Protein AF-A0A6M1MTC6-F1 (afdb_monomer)

Mean predicted aligned error: 3.26 Å

Solvent-accessible surface area (backbone atoms only — not comparable to full-atom values): 3433 Å² total; per-residue (Å²): 132,82,53,73,67,54,55,51,50,36,54,47,12,76,38,22,57,63,50,37,57,73,74,32,63,54,34,47,80,58,91,56,29,37,31,18,27,45,96,84,39,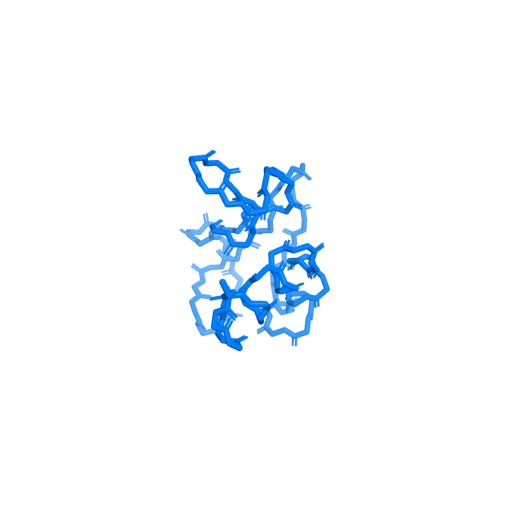42,67,55,76,78,31,67,33,25,50,54,56,48,65,62,69,90,68,16,14,56,74

Secondary structure (DSSP, 8-state):
---HHHHHHHHHHHTHHHHHHHH-TT-EEETTEEEES-TT--SSSSEEEE-SS-SSSTT-TT-

Sequence (63 aa):
MYSETEEVIRALAENAESVCRAYLPAGRREGSYWIVGDLQNNPGRSLFVRLTGPVSGPGAAGK

Radius of gyration: 12.01 Å; Cα contacts (8 Å, |Δi|>4): 107; chains: 1; bounding box: 33×22×28 Å

pLDDT: mean 93.88, std 6.62, range [59.81, 98.44]

Foldseek 3Di:
DDDPVLVVLLVCQQCVVVVCCVQQVLWDDDPQKTAADDNVNHRDGPDIFGNDDPSDDPSGGRD

Structure (mmCIF, N/CA/C/O backbone):
data_AF-A0A6M1MTC6-F1
#
_entry.id   AF-A0A6M1MTC6-F1
#
loop_
_atom_site.group_PDB
_atom_site.id
_atom_site.type_symbol
_atom_site.label_atom_id
_atom_site.label_alt_id
_atom_site.label_comp_id
_atom_site.label_asym_id
_atom_site.label_entity_id
_atom_site.label_seq_id
_atom_site.pdbx_PDB_ins_code
_atom_site.Cartn_x
_atom_site.Cartn_y
_atom_site.Cartn_z
_atom_site.occupancy
_atom_site.B_iso_or_equiv
_atom_site.auth_seq_id
_atom_site.auth_comp_id
_atom_site.auth_asym_id
_atom_site.auth_atom_id
_atom_site.pdbx_PDB_model_num
ATOM 1 N N . MET A 1 1 ? -21.125 5.206 15.776 1.00 59.81 1 MET A N 1
ATOM 2 C CA . MET A 1 1 ? -21.429 3.950 15.067 1.00 59.81 1 MET A CA 1
ATOM 3 C C . MET A 1 1 ? -20.618 4.021 13.790 1.00 59.81 1 MET A C 1
ATOM 5 O O . MET A 1 1 ? -20.941 4.863 12.965 1.00 59.81 1 MET A O 1
ATOM 9 N N . TYR A 1 2 ? -19.483 3.323 13.724 1.00 65.62 2 TYR A N 1
ATOM 10 C CA . TYR A 1 2 ? -18.658 3.330 12.513 1.00 65.62 2 TYR A CA 1
ATOM 11 C C . TYR A 1 2 ? -19.442 2.630 11.399 1.00 65.62 2 TYR A C 1
ATOM 13 O O . TYR A 1 2 ? -20.154 1.662 11.670 1.00 65.62 2 TYR A O 1
ATOM 21 N N . SER A 1 3 ? -19.394 3.172 10.187 1.00 86.06 3 SER A N 1
ATOM 22 C CA . SER A 1 3 ? -20.020 2.529 9.030 1.00 86.06 3 SER A CA 1
ATOM 23 C C . SER A 1 3 ? -19.257 1.251 8.676 1.00 86.06 3 SER A C 1
ATOM 25 O O . SER A 1 3 ? -18.050 1.176 8.891 1.00 86.06 3 SER A O 1
ATOM 27 N N . GLU A 1 4 ? -19.937 0.262 8.099 1.00 87.00 4 GLU A N 1
ATOM 28 C CA . GLU A 1 4 ? -19.328 -0.992 7.619 1.00 87.00 4 GLU A CA 1
ATOM 29 C C . GLU A 1 4 ? -18.058 -0.738 6.780 1.00 87.00 4 GLU A C 1
ATOM 31 O O . GLU A 1 4 ? -17.034 -1.403 6.936 1.00 87.00 4 GLU A O 1
ATOM 36 N N . THR A 1 5 ? -18.078 0.318 5.963 1.00 90.38 5 THR A N 1
ATOM 37 C CA . THR A 1 5 ? -16.933 0.776 5.170 1.00 90.38 5 THR A CA 1
ATOM 38 C C . THR A 1 5 ? -15.716 1.143 6.024 1.00 90.38 5 THR A C 1
ATOM 40 O O . THR A 1 5 ? -14.588 0.845 5.640 1.00 90.38 5 THR A O 1
ATOM 43 N N . GLU A 1 6 ? -15.904 1.783 7.179 1.00 89.25 6 GLU A N 1
ATOM 44 C CA . GLU A 1 6 ? -14.799 2.168 8.067 1.00 89.25 6 GLU A CA 1
ATOM 45 C C . GLU A 1 6 ? -14.148 0.948 8.726 1.00 89.25 6 GLU A C 1
ATOM 47 O O . GLU A 1 6 ? -12.925 0.917 8.875 1.00 89.25 6 GLU A O 1
ATOM 52 N N . GLU A 1 7 ? -14.930 -0.083 9.060 1.00 91.00 7 GLU A N 1
ATOM 53 C CA . GLU A 1 7 ? -14.387 -1.352 9.556 1.00 91.00 7 GLU A CA 1
ATOM 54 C C . GLU A 1 7 ? -13.583 -2.080 8.480 1.00 91.00 7 GLU A C 1
ATOM 56 O O . GLU A 1 7 ? -12.480 -2.557 8.760 1.00 91.00 7 GLU A O 1
ATOM 61 N N . VAL A 1 8 ? -14.075 -2.096 7.237 1.00 92.44 8 VAL A N 1
ATOM 62 C CA . VAL A 1 8 ? -13.343 -2.671 6.099 1.00 92.44 8 VAL A CA 1
ATOM 63 C C . VAL A 1 8 ? -12.040 -1.913 5.849 1.00 92.44 8 VAL A C 1
ATOM 65 O O . VAL A 1 8 ? -10.986 -2.533 5.709 1.00 92.44 8 VAL A O 1
ATOM 68 N N . ILE A 1 9 ? -12.074 -0.576 5.841 1.00 91.00 9 ILE A N 1
ATOM 69 C CA . ILE A 1 9 ? -10.869 0.247 5.668 1.00 91.00 9 ILE A CA 1
ATOM 70 C C . ILE A 1 9 ? -9.855 -0.049 6.776 1.00 91.00 9 ILE A C 1
ATOM 72 O O . ILE A 1 9 ? -8.673 -0.235 6.479 1.00 91.00 9 ILE A O 1
ATOM 76 N N . ARG A 1 10 ? -10.302 -0.133 8.037 1.00 91.19 10 ARG A N 1
ATOM 77 C CA . ARG A 1 10 ? -9.426 -0.462 9.168 1.00 91.19 10 ARG A CA 1
ATOM 78 C C . ARG A 1 10 ? -8.787 -1.839 8.992 1.00 91.19 10 ARG A C 1
ATOM 80 O O . ARG A 1 10 ? -7.570 -1.954 9.105 1.00 91.19 10 ARG A O 1
ATOM 87 N N . ALA A 1 11 ? -9.583 -2.856 8.666 1.00 93.81 11 ALA A N 1
ATOM 88 C CA . ALA A 1 11 ? -9.095 -4.221 8.496 1.00 93.81 11 ALA A CA 1
ATOM 89 C C . ALA A 1 11 ? -8.071 -4.331 7.354 1.00 93.81 11 ALA A C 1
ATOM 91 O O . ALA A 1 11 ? -7.055 -5.015 7.496 1.00 93.81 11 ALA A O 1
ATOM 92 N N . LEU A 1 12 ? -8.297 -3.630 6.238 1.00 93.75 12 LEU A N 1
ATOM 93 C CA . LEU A 1 12 ? -7.348 -3.579 5.123 1.00 93.75 12 LEU A CA 1
ATOM 94 C C . LEU A 1 12 ? -6.042 -2.874 5.508 1.00 93.75 12 LEU A C 1
ATOM 96 O O . LEU A 1 12 ? -4.972 -3.350 5.137 1.00 93.75 12 LEU A O 1
ATOM 100 N N . ALA A 1 13 ? -6.113 -1.779 6.269 1.00 93.25 13 ALA A N 1
ATOM 101 C CA . ALA A 1 13 ? -4.932 -1.068 6.755 1.00 93.25 13 ALA A CA 1
ATOM 102 C C . ALA A 1 13 ? -4.096 -1.929 7.718 1.00 93.25 13 ALA A C 1
ATOM 104 O O . ALA A 1 13 ? -2.876 -2.003 7.575 1.00 93.25 13 ALA A O 1
ATOM 105 N N . GLU A 1 14 ? -4.742 -2.629 8.655 1.00 93.81 14 GLU A N 1
ATOM 106 C CA . GLU A 1 14 ? -4.086 -3.549 9.600 1.00 93.81 14 GLU A CA 1
ATOM 107 C C . GLU A 1 14 ? -3.410 -4.732 8.890 1.00 93.81 14 GLU A C 1
ATOM 109 O O . GLU A 1 14 ? -2.373 -5.219 9.337 1.00 93.81 14 GLU A O 1
ATOM 114 N N . ASN A 1 15 ? -3.963 -5.162 7.753 1.00 95.81 15 ASN A N 1
ATOM 115 C CA . ASN A 1 15 ? -3.471 -6.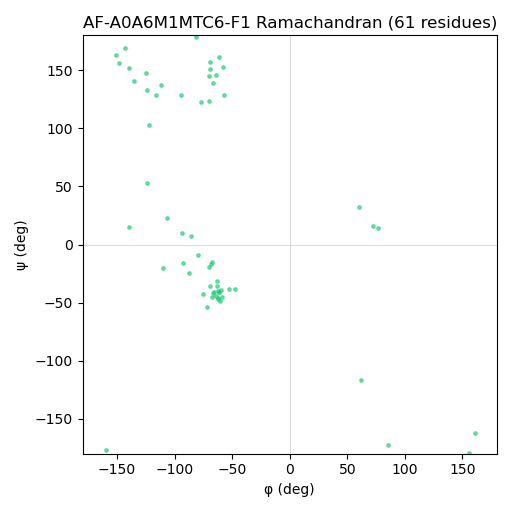293 6.966 1.00 95.81 15 ASN A CA 1
ATOM 116 C C . ASN A 1 15 ? -2.767 -5.866 5.667 1.00 95.81 15 ASN A C 1
ATOM 118 O O . ASN A 1 15 ? -2.663 -6.667 4.733 1.00 95.81 15 ASN A O 1
ATOM 122 N N . ALA A 1 16 ? -2.266 -4.627 5.594 1.00 96.94 16 ALA A N 1
ATOM 123 C CA . ALA A 1 16 ? -1.770 -4.024 4.356 1.00 96.94 16 ALA A CA 1
ATOM 124 C C . ALA A 1 16 ? -0.732 -4.889 3.618 1.00 96.94 16 ALA A C 1
ATOM 126 O O . ALA A 1 16 ? -0.773 -4.985 2.392 1.00 96.94 16 ALA A O 1
ATOM 127 N N . GLU A 1 17 ? 0.172 -5.566 4.336 1.00 97.31 17 GLU A N 1
ATOM 128 C CA . GLU A 1 17 ? 1.170 -6.434 3.698 1.00 97.31 17 GLU A CA 1
ATOM 129 C C . GLU A 1 17 ? 0.540 -7.668 3.045 1.00 97.31 17 GLU A C 1
ATOM 131 O O . GLU A 1 17 ? 0.873 -7.991 1.906 1.00 97.31 17 GLU A O 1
ATOM 136 N N . SER A 1 18 ? -0.384 -8.345 3.728 1.00 97.88 18 SER A N 1
ATOM 137 C CA . SER A 1 18 ? -1.093 -9.503 3.174 1.00 97.88 18 SER A CA 1
ATOM 138 C C . SER A 1 18 ? -1.901 -9.120 1.934 1.00 97.88 18 SER A C 1
ATOM 140 O O . SER A 1 18 ? -1.876 -9.838 0.937 1.00 97.88 18 SER A O 1
ATOM 142 N N . VAL A 1 19 ? -2.553 -7.953 1.960 1.00 96.81 19 VAL A N 1
ATOM 143 C CA . VAL A 1 19 ? -3.281 -7.400 0.807 1.00 96.81 19 VAL A CA 1
ATOM 144 C C . VAL A 1 19 ? -2.321 -7.130 -0.356 1.00 96.81 19 VAL A C 1
ATOM 146 O O . VAL A 1 19 ? -2.584 -7.553 -1.480 1.00 96.81 19 VAL A O 1
ATOM 149 N N . CYS A 1 20 ? -1.173 -6.499 -0.095 1.00 97.50 20 CYS A N 1
ATOM 150 C CA . CYS A 1 20 ? -0.156 -6.265 -1.120 1.00 97.50 20 CYS A CA 1
ATOM 151 C C . CYS A 1 20 ? 0.389 -7.574 -1.706 1.00 97.50 20 CYS A C 1
ATOM 153 O O . CYS A 1 20 ? 0.546 -7.678 -2.916 1.00 97.50 20 CYS A O 1
ATOM 155 N N . ARG A 1 21 ? 0.626 -8.602 -0.886 1.00 97.44 21 ARG A N 1
ATOM 156 C CA . ARG A 1 21 ? 1.064 -9.922 -1.368 1.00 97.44 21 ARG A CA 1
ATOM 157 C C . ARG A 1 21 ? 0.020 -10.595 -2.261 1.00 97.44 21 ARG A C 1
ATOM 159 O O . ARG A 1 21 ? 0.400 -11.272 -3.210 1.00 97.44 21 ARG A O 1
ATOM 166 N N . ALA A 1 22 ? -1.265 -10.412 -1.963 1.00 97.62 22 ALA A N 1
ATOM 167 C CA . ALA A 1 22 ? -2.359 -11.003 -2.728 1.00 97.62 22 ALA A CA 1
ATOM 168 C C . ALA A 1 22 ? -2.609 -10.289 -4.067 1.00 97.62 22 ALA A C 1
ATOM 170 O O . ALA A 1 22 ? -2.821 -10.952 -5.079 1.00 97.62 22 ALA A O 1
ATOM 171 N N . TYR A 1 23 ? -2.577 -8.952 -4.081 1.00 96.25 23 TYR A N 1
ATOM 172 C CA . TYR A 1 23 ? -3.010 -8.157 -5.239 1.00 96.25 23 TYR A CA 1
ATOM 173 C C . TYR A 1 23 ? -1.878 -7.442 -5.984 1.00 96.25 23 TYR A C 1
ATOM 175 O O . TYR A 1 23 ? -2.042 -7.098 -7.151 1.00 96.25 23 TYR A O 1
ATOM 183 N N . LEU A 1 24 ? -0.726 -7.240 -5.341 1.00 97.25 24 LEU A N 1
ATOM 184 C CA . LEU A 1 24 ? 0.467 -6.611 -5.917 1.00 97.25 24 LEU A CA 1
ATOM 185 C C . LEU A 1 24 ? 1.716 -7.519 -5.803 1.00 97.25 24 LEU A C 1
ATOM 187 O O . LEU A 1 24 ? 2.753 -7.080 -5.285 1.00 97.25 24 LEU A O 1
ATOM 191 N N . PRO A 1 25 ? 1.659 -8.785 -6.267 1.00 97.81 25 PRO A N 1
ATOM 192 C CA . PRO A 1 25 ? 2.721 -9.768 -6.046 1.00 97.81 25 PRO A CA 1
ATOM 193 C C . PRO A 1 25 ? 4.046 -9.473 -6.768 1.00 97.81 25 PRO A C 1
ATOM 195 O O . PRO A 1 25 ? 5.055 -10.077 -6.419 1.00 97.81 25 PRO A O 1
ATOM 198 N N . ALA A 1 26 ? 4.082 -8.567 -7.755 1.00 97.94 26 ALA A N 1
ATOM 199 C CA . ALA A 1 26 ? 5.337 -8.143 -8.392 1.00 97.94 26 ALA A CA 1
ATOM 200 C C . ALA A 1 26 ? 6.104 -7.106 -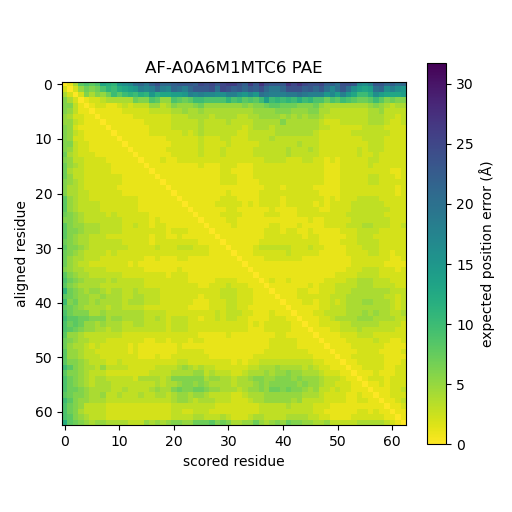7.554 1.00 97.94 26 ALA A C 1
ATOM 202 O O . ALA A 1 26 ? 7.238 -6.745 -7.884 1.00 97.94 26 ALA A O 1
ATOM 203 N N . GLY A 1 27 ? 5.480 -6.598 -6.489 1.00 97.75 27 GLY A N 1
ATOM 204 C CA . GLY A 1 27 ? 6.134 -5.727 -5.533 1.00 97.75 27 GLY A CA 1
ATOM 205 C C . GLY A 1 27 ? 6.958 -6.486 -4.496 1.00 97.75 27 GLY A C 1
ATOM 206 O O . GLY A 1 27 ? 7.041 -7.714 -4.477 1.00 97.75 27 GLY A O 1
ATOM 207 N N . ARG A 1 28 ? 7.596 -5.727 -3.609 1.00 98.06 28 ARG A N 1
ATOM 208 C CA . ARG A 1 28 ? 8.403 -6.272 -2.514 1.00 98.06 28 ARG A CA 1
ATOM 209 C C . ARG A 1 28 ? 8.369 -5.370 -1.294 1.00 98.06 28 ARG A C 1
ATOM 211 O O . ARG A 1 28 ? 8.192 -4.159 -1.413 1.00 98.06 28 ARG A O 1
ATOM 218 N N . ARG A 1 29 ? 8.620 -5.949 -0.123 1.00 98.06 29 ARG A N 1
ATOM 219 C CA . ARG A 1 29 ? 8.795 -5.190 1.115 1.00 98.06 29 ARG A CA 1
ATOM 220 C C . ARG A 1 29 ? 10.185 -4.542 1.160 1.00 98.06 29 ARG A C 1
ATOM 222 O O . ARG A 1 29 ? 11.191 -5.242 1.126 1.00 98.06 29 ARG A O 1
ATOM 229 N N . GLU A 1 30 ? 10.229 -3.220 1.304 1.00 97.75 30 GLU A N 1
ATOM 230 C CA . GLU A 1 30 ? 11.424 -2.434 1.637 1.00 97.75 30 GLU A CA 1
ATOM 231 C C . GLU A 1 30 ? 11.152 -1.641 2.927 1.00 97.75 30 GLU A C 1
ATOM 233 O O . GLU A 1 30 ? 10.433 -0.641 2.938 1.00 97.75 30 GLU A O 1
ATOM 238 N N . GLY A 1 31 ? 11.700 -2.109 4.053 1.00 96.38 31 GLY A N 1
ATOM 239 C CA . GLY A 1 31 ? 11.473 -1.493 5.363 1.00 96.38 31 GLY A CA 1
ATOM 240 C C . GLY A 1 31 ? 9.998 -1.529 5.780 1.00 96.38 31 GLY A C 1
ATOM 241 O O . GLY A 1 31 ? 9.430 -2.605 5.979 1.00 96.38 31 GLY A O 1
ATOM 242 N N . SER A 1 32 ? 9.396 -0.347 5.926 1.00 96.75 32 SER A N 1
ATOM 243 C CA . SER A 1 32 ? 7.978 -0.145 6.265 1.00 96.75 32 SER A CA 1
ATOM 244 C C . SER A 1 32 ? 7.071 0.028 5.046 1.00 96.75 32 SER A C 1
ATOM 246 O O . SER A 1 32 ? 5.912 0.403 5.211 1.00 96.75 32 SER A O 1
ATOM 248 N N . TYR A 1 33 ? 7.572 -0.218 3.836 1.00 97.88 33 TYR A N 1
ATOM 249 C CA . TYR A 1 33 ? 6.829 -0.004 2.599 1.00 97.88 33 TYR A CA 1
ATOM 250 C C . TYR A 1 33 ? 6.764 -1.269 1.748 1.00 97.88 33 TYR A C 1
ATOM 252 O O . TYR A 1 33 ? 7.704 -2.062 1.718 1.00 97.88 33 TYR A O 1
ATOM 260 N N . TRP A 1 34 ? 5.665 -1.435 1.020 1.00 98.25 34 TRP A N 1
ATOM 261 C CA . TRP A 1 34 ? 5.598 -2.296 -0.155 1.00 98.25 34 TRP A CA 1
ATOM 262 C C . TRP A 1 34 ? 5.861 -1.446 -1.386 1.00 98.25 34 TRP A C 1
ATOM 264 O O . TRP A 1 34 ? 5.227 -0.409 -1.535 1.00 98.25 34 TRP A O 1
ATOM 274 N N . ILE A 1 35 ? 6.786 -1.857 -2.245 1.00 98.44 35 ILE A N 1
ATOM 275 C CA . ILE A 1 35 ? 7.226 -1.097 -3.415 1.00 98.44 35 ILE A CA 1
ATOM 276 C C . ILE A 1 35 ? 6.868 -1.874 -4.681 1.00 98.44 35 ILE A C 1
ATOM 278 O O . ILE A 1 35 ? 7.231 -3.045 -4.792 1.00 98.44 35 ILE A O 1
ATOM 282 N N . VAL A 1 36 ? 6.194 -1.227 -5.634 1.00 98.38 36 VAL A N 1
ATOM 283 C CA . VAL A 1 36 ? 5.808 -1.783 -6.942 1.00 98.38 36 VAL A CA 1
ATOM 284 C C . VAL A 1 36 ? 5.910 -0.699 -8.029 1.00 98.38 36 VAL A C 1
ATOM 286 O O . VAL A 1 36 ? 6.138 0.478 -7.742 1.00 98.38 36 VAL A O 1
ATOM 289 N N . GLY A 1 37 ? 5.818 -1.074 -9.302 1.00 98.38 37 GLY A N 1
ATOM 290 C CA . GLY A 1 37 ? 5.854 -0.122 -10.411 1.00 98.38 37 GLY A CA 1
ATOM 291 C C . GLY A 1 37 ? 4.577 0.703 -10.492 1.00 98.38 37 GLY A C 1
ATOM 292 O O . GLY A 1 37 ? 4.629 1.929 -10.468 1.00 98.38 37 GLY A O 1
ATOM 293 N N . ASP A 1 38 ? 3.426 0.048 -10.546 1.00 96.94 38 ASP A N 1
ATOM 294 C CA . ASP A 1 38 ? 2.149 0.717 -10.781 1.00 96.94 38 ASP A CA 1
ATOM 295 C C . ASP A 1 38 ? 0.951 -0.126 -10.312 1.00 96.94 38 ASP A C 1
ATOM 297 O O . ASP A 1 38 ? 1.098 -1.209 -9.742 1.00 96.94 38 ASP A O 1
ATOM 301 N N . LEU A 1 39 ? -0.255 0.392 -10.564 1.00 95.81 39 LEU A N 1
ATOM 302 C CA . LEU A 1 39 ? -1.528 -0.265 -10.254 1.00 95.81 39 LEU A CA 1
ATOM 303 C C . LEU A 1 39 ? -1.802 -1.508 -11.114 1.00 95.81 39 LEU A C 1
ATOM 305 O O . LEU A 1 39 ? -2.658 -2.310 -10.756 1.00 95.81 39 LEU A O 1
ATOM 309 N N . GLN A 1 40 ? -1.094 -1.677 -12.235 1.00 97.00 40 GLN A N 1
ATOM 310 C CA . GLN A 1 40 ? -1.178 -2.872 -13.077 1.00 97.00 40 GLN A CA 1
ATOM 311 C C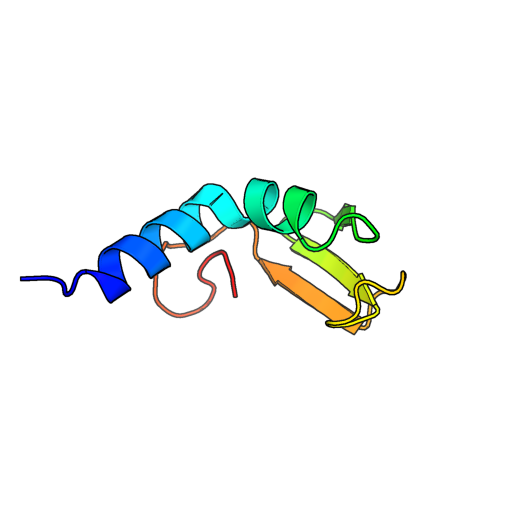 . GLN A 1 40 ? -0.233 -3.978 -12.584 1.00 97.00 40 GLN A C 1
ATOM 313 O O . GLN A 1 40 ? -0.108 -5.010 -13.241 1.00 97.00 40 GLN A O 1
ATOM 318 N N . ASN A 1 41 ? 0.404 -3.784 -11.420 1.00 96.31 41 ASN A N 1
ATOM 319 C CA . ASN A 1 41 ? 1.351 -4.715 -10.822 1.00 96.31 41 ASN A CA 1
ATOM 320 C C . ASN A 1 41 ? 2.576 -4.969 -11.723 1.00 96.31 41 ASN A C 1
ATOM 322 O O . ASN A 1 41 ? 3.165 -6.050 -11.700 1.00 96.31 41 ASN A O 1
ATOM 326 N N . ASN A 1 42 ? 3.000 -3.974 -12.509 1.00 97.38 42 ASN A N 1
ATOM 327 C CA . ASN A 1 42 ? 4.309 -4.045 -13.148 1.00 97.38 42 ASN A CA 1
ATOM 328 C C . ASN A 1 42 ? 5.414 -3.895 -12.084 1.00 97.38 42 ASN A C 1
ATOM 330 O O . ASN A 1 42 ? 5.247 -3.144 -11.116 1.00 97.38 42 ASN A O 1
ATOM 334 N N . PRO A 1 43 ? 6.565 -4.576 -12.225 1.00 95.12 43 PRO A N 1
ATOM 335 C CA . PRO A 1 43 ? 7.700 -4.368 -11.331 1.00 95.12 43 PRO A CA 1
ATOM 336 C C . PRO A 1 43 ? 8.240 -2.936 -11.466 1.00 95.12 43 PRO A C 1
ATOM 338 O O . PRO A 1 43 ? 8.243 -2.352 -12.547 1.00 95.12 43 PRO A O 1
ATOM 341 N N . GLY A 1 44 ? 8.728 -2.355 -10.371 1.00 96.00 44 GLY A N 1
ATOM 342 C CA . GLY A 1 44 ? 9.244 -0.984 -10.367 1.00 96.00 44 GLY A CA 1
ATOM 343 C C . GLY A 1 44 ? 9.305 -0.390 -8.965 1.00 96.00 44 GLY A C 1
ATOM 344 O O . GLY A 1 44 ? 9.325 -1.133 -7.983 1.00 96.00 44 GLY A O 1
ATOM 345 N N . ARG A 1 45 ? 9.401 0.945 -8.871 1.00 97.25 45 ARG A N 1
ATOM 346 C CA . ARG A 1 45 ? 9.517 1.673 -7.589 1.00 97.25 45 ARG A CA 1
ATOM 347 C C . ARG A 1 45 ? 8.709 2.974 -7.513 1.00 97.25 45 ARG A C 1
ATOM 349 O O . ARG A 1 45 ? 8.985 3.808 -6.657 1.00 97.25 45 AR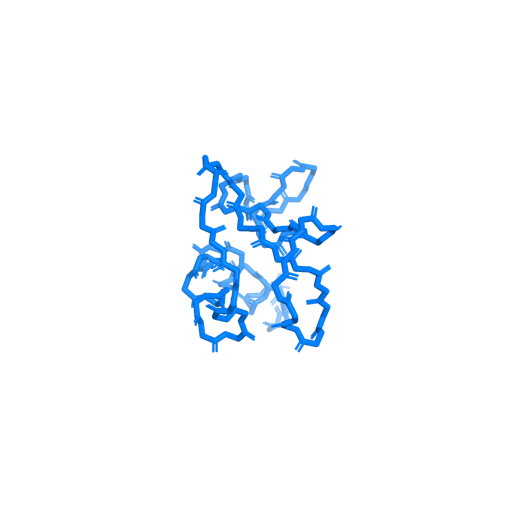G A O 1
ATOM 356 N N . SER A 1 46 ? 7.766 3.176 -8.426 1.00 97.19 46 SER A N 1
ATOM 357 C CA . SER A 1 46 ? 6.979 4.412 -8.535 1.00 97.19 46 SER A CA 1
ATOM 358 C C . SER A 1 46 ? 5.728 4.418 -7.659 1.00 97.19 46 SER A C 1
ATOM 360 O O . SER A 1 46 ? 5.272 5.494 -7.284 1.00 97.19 46 SER A O 1
ATOM 362 N N . LEU A 1 47 ? 5.198 3.247 -7.299 1.00 98.00 47 LEU A N 1
ATOM 363 C CA . LEU A 1 47 ? 4.082 3.105 -6.370 1.00 98.00 47 LEU A CA 1
ATOM 364 C C . LEU A 1 47 ? 4.570 2.453 -5.074 1.00 98.00 47 LEU A C 1
ATOM 366 O O . LEU A 1 47 ? 5.334 1.485 -5.095 1.00 98.00 47 LEU A O 1
ATOM 370 N N . PHE A 1 48 ? 4.110 2.967 -3.937 1.00 97.25 48 PHE A N 1
ATOM 371 C CA . PHE A 1 48 ? 4.396 2.375 -2.639 1.00 97.25 48 PHE A CA 1
ATOM 372 C C . PHE A 1 48 ? 3.181 2.398 -1.716 1.00 97.25 48 PHE A C 1
ATOM 374 O O . PHE A 1 48 ? 2.344 3.287 -1.820 1.00 97.25 48 PHE A O 1
ATOM 381 N N . VAL A 1 49 ? 3.122 1.431 -0.799 1.00 97.31 49 VAL A N 1
ATOM 382 C CA . VAL A 1 49 ? 2.102 1.332 0.255 1.00 97.31 49 VAL A CA 1
ATOM 383 C C . VAL A 1 49 ? 2.791 1.262 1.609 1.00 97.31 49 VAL A C 1
ATOM 385 O O . VAL A 1 49 ? 3.722 0.476 1.794 1.00 97.31 49 VAL A O 1
ATOM 388 N N . ARG A 1 50 ? 2.340 2.052 2.581 1.00 97.62 50 ARG A N 1
ATOM 389 C CA . ARG A 1 50 ? 2.798 1.966 3.975 1.00 97.62 50 ARG A CA 1
ATOM 390 C C . ARG A 1 50 ? 2.279 0.689 4.626 1.00 97.62 50 ARG A C 1
ATOM 392 O O . ARG A 1 50 ? 1.078 0.468 4.711 1.00 97.62 50 ARG A O 1
ATOM 399 N N . LEU A 1 51 ? 3.185 -0.130 5.142 1.00 97.44 51 LEU A N 1
ATOM 400 C CA . LEU A 1 51 ? 2.867 -1.376 5.847 1.00 97.44 51 LEU A CA 1
ATOM 401 C C . LEU A 1 51 ? 2.743 -1.190 7.360 1.00 97.44 51 LEU A C 1
ATOM 403 O O . LEU A 1 51 ? 2.244 -2.069 8.050 1.00 97.44 51 LEU A O 1
ATOM 407 N N . THR A 1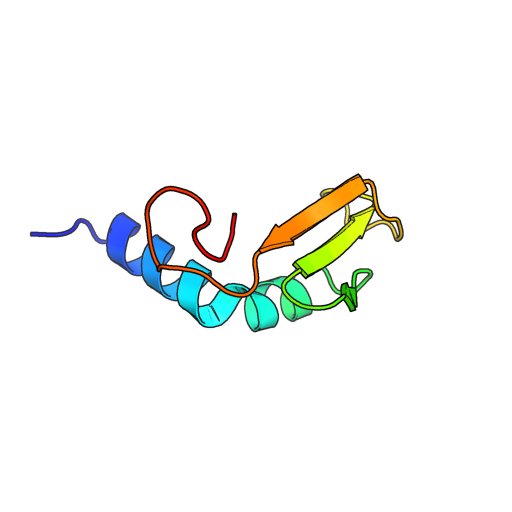 52 ? 3.236 -0.069 7.885 1.00 94.62 52 THR A N 1
ATOM 408 C CA . THR A 1 52 ? 3.235 0.234 9.318 1.00 94.62 52 THR A CA 1
ATOM 409 C C . THR A 1 52 ? 2.788 1.667 9.545 1.00 94.62 52 THR A C 1
ATOM 411 O O . THR A 1 52 ? 3.216 2.561 8.815 1.00 94.62 52 THR A O 1
ATOM 414 N N . GLY A 1 53 ? 2.001 1.892 10.589 1.00 93.25 53 GLY A N 1
ATOM 415 C CA . GLY A 1 53 ? 1.474 3.201 10.953 1.00 93.25 53 GLY A CA 1
ATOM 416 C C . GLY A 1 53 ? 0.192 3.049 11.768 1.00 93.25 53 GLY A C 1
ATOM 417 O O . GLY A 1 53 ? -0.231 1.921 12.030 1.00 93.25 53 GLY A O 1
ATOM 418 N N . PRO A 1 54 ? -0.439 4.159 12.177 1.00 91.81 54 PRO A N 1
ATOM 419 C CA . PRO A 1 54 ? -1.775 4.102 12.753 1.00 91.81 54 PRO A CA 1
ATOM 420 C C . PRO A 1 54 ? -2.782 3.540 11.737 1.00 91.81 54 PRO A C 1
ATOM 422 O O . PRO A 1 54 ? -2.553 3.555 10.530 1.00 91.81 54 PRO A O 1
ATOM 425 N N . VAL A 1 55 ? -3.933 3.074 12.215 1.00 86.19 55 VAL A N 1
ATOM 426 C CA . VAL A 1 55 ? -5.015 2.593 11.334 1.00 86.19 55 VAL A CA 1
ATOM 427 C C . VAL A 1 55 ? -5.697 3.717 10.547 1.00 86.19 55 VAL A C 1
ATOM 429 O O . VAL A 1 55 ? -6.363 3.472 9.547 1.00 86.19 55 VAL A O 1
ATOM 432 N N . SER A 1 56 ? -5.555 4.962 10.999 1.00 86.69 56 SER A N 1
ATOM 433 C CA . SER A 1 56 ? -6.146 6.138 10.365 1.00 86.69 5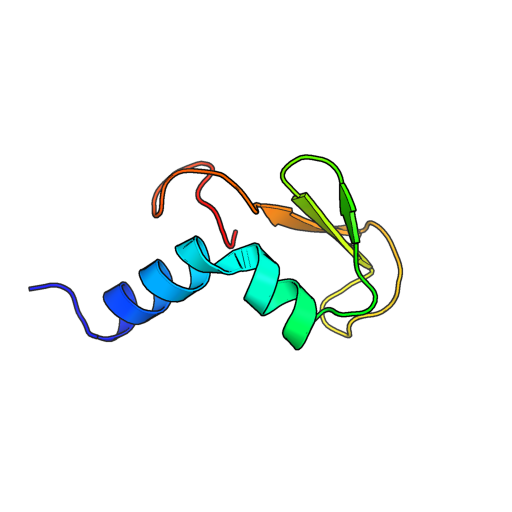6 SER A CA 1
ATOM 434 C C . SER A 1 56 ? -5.299 7.386 10.617 1.00 86.69 56 SER A C 1
ATOM 436 O O . SER A 1 56 ? -4.449 7.408 11.508 1.00 86.69 56 SER A O 1
ATOM 438 N N . GLY A 1 57 ? -5.528 8.426 9.813 1.00 88.94 57 GLY A N 1
ATOM 439 C CA . GLY A 1 57 ? -4.815 9.698 9.911 1.00 88.94 57 GLY A CA 1
ATOM 440 C C . GLY A 1 57 ? -3.478 9.743 9.153 1.00 88.94 57 GLY A C 1
ATOM 441 O O . GLY A 1 57 ? -3.160 8.845 8.366 1.00 88.94 57 GLY A O 1
ATOM 442 N N . PR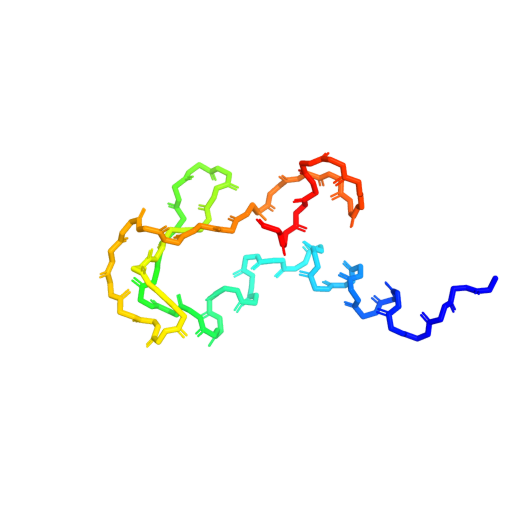O A 1 58 ? -2.703 10.826 9.331 1.00 92.25 58 PRO A N 1
ATOM 443 C CA . PRO A 1 58 ? -1.426 11.013 8.652 1.00 92.25 58 PRO A CA 1
ATOM 444 C C . PRO A 1 58 ? -0.450 9.864 8.925 1.00 92.25 58 PRO A C 1
ATOM 446 O O . PRO A 1 58 ? -0.186 9.509 10.070 1.00 92.25 58 PRO A O 1
ATOM 449 N N . GLY A 1 59 ? 0.104 9.293 7.854 1.00 92.31 59 GLY A N 1
ATOM 450 C CA . GLY A 1 59 ? 1.065 8.193 7.945 1.00 92.31 59 GLY A CA 1
ATOM 451 C C . GLY A 1 59 ? 0.454 6.825 8.254 1.00 92.31 59 GLY A C 1
ATOM 452 O O . GLY A 1 59 ? 1.212 5.918 8.592 1.00 92.31 59 GLY A O 1
ATOM 453 N N . ALA A 1 60 ? -0.868 6.673 8.136 1.00 93.81 60 ALA A N 1
ATOM 454 C CA . ALA A 1 60 ? -1.543 5.398 8.333 1.00 93.81 60 ALA A CA 1
ATOM 455 C C . ALA A 1 60 ? -1.035 4.283 7.404 1.00 93.81 60 ALA A C 1
ATOM 457 O O . ALA A 1 60 ? -0.559 4.545 6.296 1.00 93.81 60 ALA A O 1
ATOM 458 N N . ALA A 1 61 ? -1.157 3.038 7.865 1.00 95.56 61 ALA A N 1
ATOM 459 C CA . ALA A 1 61 ? -0.905 1.861 7.038 1.00 95.56 61 ALA A CA 1
ATOM 460 C C . ALA A 1 61 ? -1.987 1.700 5.950 1.00 95.56 61 ALA A C 1
ATOM 462 O O . ALA A 1 61 ? -3.097 2.218 6.075 1.00 95.56 61 ALA A O 1
ATOM 463 N N . GLY A 1 62 ? -1.660 0.999 4.862 1.00 93.44 62 GLY A N 1
ATOM 464 C CA . GLY A 1 62 ? -2.553 0.811 3.713 1.00 93.44 62 GLY A CA 1
ATOM 465 C C . GLY A 1 62 ? -2.751 2.067 2.853 1.00 93.44 62 GLY A C 1
ATOM 466 O O . GLY A 1 62 ? -3.706 2.129 2.079 1.00 93.44 62 GLY A O 1
ATOM 467 N N . LYS A 1 63 ? -1.880 3.07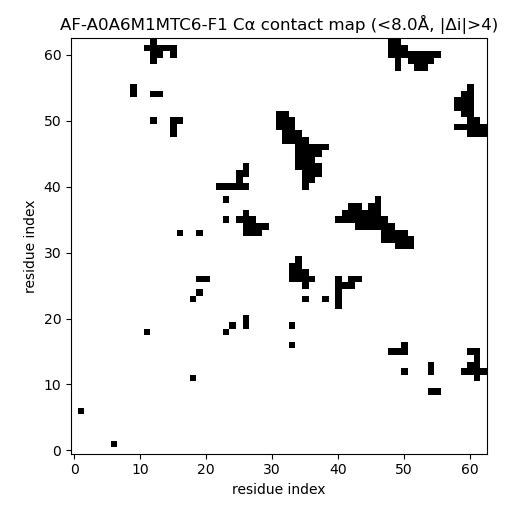1 3.010 1.00 87.75 63 LYS A N 1
ATOM 468 C CA . LYS A 1 63 ? -1.868 4.331 2.253 1.00 87.75 63 LYS A CA 1
ATOM 469 C C . LYS A 1 63 ? -0.612 4.482 1.413 1.00 87.75 63 LYS A C 1
ATOM 471 O O . LYS A 1 63 ? 0.447 3.959 1.838 1.00 87.75 63 LYS A O 1
#